Protein AF-A0A920MKS9-F1 (afdb_monomer)

Sequence (96 aa):
MGPEPKRIFHGRGQLFPEYSHVCMDWYPPVVFVSAYDPIENRVEVLSWLRGVDKLSQIKTVMLQKRYERNSAAEILYGEARRELLWKRMGLNSRSF

Solvent-accessible surface area (backbone atoms only — not comparable to full-atom values): 5848 Å² total; per-residue (Å²): 133,77,85,74,72,43,78,78,44,64,18,77,74,60,86,45,66,94,43,35,49,34,36,31,34,40,47,91,44,32,38,42,34,41,23,59,48,88,74,90,59,60,65,56,56,53,50,50,53,59,68,71,38,83,79,67,56,71,56,24,34,33,38,33,47,64,65,44,85,92,53,71,71,43,76,79,40,71,69,86,56,68,71,63,49,47,80,73,64,72,63,73,93,73,79,134

Secondary structure (DSSP, 8-state):
-PPPPEEEEEGGGSSSGGGTTEEEEEETTEEEEEESS--S-HHHHHHHHHHH-TT----EEEEEESSSTTPPPEEEES---HHHHHHHH-------

Mean predicted aligned error: 6.77 Å

Structure (mmCIF, N/CA/C/O backbone):
data_AF-A0A920MKS9-F1
#
_entry.id   AF-A0A920MKS9-F1
#
loop_
_atom_site.group_PDB
_atom_site.id
_atom_site.type_symbol
_atom_site.label_atom_id
_atom_site.label_alt_id
_atom_site.label_comp_id
_atom_site.label_asym_id
_atom_site.label_entity_id
_atom_site.label_seq_id
_atom_site.pdbx_PDB_ins_code
_atom_site.Cartn_x
_atom_site.Cartn_y
_atom_site.Cartn_z
_atom_site.occupancy
_atom_site.B_iso_or_equiv
_atom_site.auth_seq_id
_atom_site.auth_comp_id
_atom_site.auth_asym_id
_atom_site.auth_atom_id
_atom_site.pdbx_PDB_model_num
ATOM 1 N N . MET A 1 1 ? 11.395 -2.362 20.850 1.00 45.19 1 MET A N 1
ATOM 2 C CA . MET A 1 1 ? 11.318 -2.907 19.479 1.00 45.19 1 MET A CA 1
ATOM 3 C C . MET A 1 1 ? 9.860 -2.855 19.056 1.00 45.19 1 MET A C 1
ATOM 5 O O . MET A 1 1 ? 9.021 -3.332 19.807 1.00 45.19 1 MET A O 1
ATOM 9 N N . GLY A 1 2 ? 9.536 -2.138 17.977 1.00 55.69 2 GLY A N 1
ATOM 10 C CA . GLY A 1 2 ? 8.175 -2.154 17.426 1.00 55.69 2 GLY A CA 1
ATOM 11 C C . GLY A 1 2 ? 7.906 -3.483 16.712 1.00 55.69 2 GLY A C 1
ATOM 12 O O . GLY A 1 2 ? 8.857 -4.226 16.487 1.00 55.69 2 GLY A O 1
ATOM 13 N N . PRO A 1 3 ? 6.649 -3.805 16.368 1.00 60.50 3 PRO A N 1
ATOM 14 C CA . PRO A 1 3 ? 6.365 -4.997 15.580 1.00 60.50 3 PRO A CA 1
ATOM 15 C C . PRO A 1 3 ? 7.084 -4.908 14.230 1.00 60.50 3 PRO A C 1
ATOM 17 O O . PRO A 1 3 ? 7.006 -3.876 13.556 1.00 60.50 3 PRO A O 1
ATOM 20 N N . GLU A 1 4 ? 7.778 -5.982 13.862 1.00 72.06 4 GLU A N 1
ATOM 21 C CA . GLU A 1 4 ? 8.359 -6.140 12.532 1.00 72.06 4 GLU A CA 1
ATOM 22 C C . GLU A 1 4 ? 7.248 -6.097 11.468 1.00 72.06 4 GLU A C 1
ATOM 24 O O . GLU A 1 4 ? 6.127 -6.558 11.728 1.00 72.06 4 GLU A O 1
ATOM 29 N N . PRO A 1 5 ? 7.520 -5.552 10.270 1.00 82.38 5 PRO A N 1
ATOM 30 C CA . PRO A 1 5 ? 6.581 -5.632 9.163 1.00 82.38 5 PRO A CA 1
ATOM 31 C C . PRO A 1 5 ? 6.137 -7.055 8.890 1.00 82.38 5 PRO A C 1
ATOM 33 O O . PRO A 1 5 ? 6.954 -7.972 8.808 1.00 82.38 5 PRO A O 1
ATOM 36 N N . LYS A 1 6 ? 4.845 -7.215 8.607 1.00 91.00 6 LYS A N 1
ATOM 37 C CA . LYS A 1 6 ? 4.329 -8.453 8.033 1.00 91.00 6 LYS A CA 1
ATOM 38 C C . LYS A 1 6 ? 4.010 -8.245 6.563 1.00 91.00 6 LYS A C 1
ATOM 40 O O . LYS A 1 6 ? 3.127 -7.458 6.236 1.00 91.00 6 LYS A O 1
ATOM 45 N N . ARG A 1 7 ? 4.651 -9.003 5.674 1.00 92.31 7 ARG A N 1
ATOM 46 C CA . ARG A 1 7 ? 4.234 -9.052 4.270 1.00 92.31 7 ARG A CA 1
ATOM 47 C C . ARG A 1 7 ? 2.853 -9.694 4.161 1.00 92.31 7 ARG A C 1
ATOM 49 O O . ARG A 1 7 ? 2.674 -10.833 4.585 1.00 92.31 7 ARG A O 1
ATOM 56 N N . ILE A 1 8 ? 1.891 -8.958 3.609 1.00 92.44 8 ILE A N 1
ATOM 57 C CA . ILE A 1 8 ? 0.505 -9.419 3.420 1.00 92.44 8 ILE A CA 1
ATOM 58 C C . ILE A 1 8 ? 0.178 -9.707 1.953 1.00 92.44 8 ILE A C 1
ATOM 60 O O . ILE A 1 8 ? -0.771 -10.434 1.679 1.00 92.44 8 ILE A O 1
ATOM 64 N N . PHE A 1 9 ? 0.975 -9.183 1.017 1.00 92.25 9 PHE A N 1
ATOM 65 C CA . PHE A 1 9 ? 0.848 -9.470 -0.408 1.00 92.25 9 PHE A CA 1
ATOM 66 C C . PHE A 1 9 ? 2.218 -9.470 -1.092 1.00 92.25 9 PHE A C 1
ATOM 68 O O . PHE A 1 9 ? 3.062 -8.610 -0.818 1.00 92.25 9 PHE A O 1
ATOM 75 N N . HIS A 1 10 ? 2.428 -10.429 -1.995 1.00 90.69 10 HIS A N 1
ATOM 76 C CA . HIS A 1 10 ? 3.640 -10.555 -2.798 1.00 90.69 10 HIS A CA 1
ATOM 77 C C . HIS A 1 10 ? 3.271 -10.919 -4.243 1.00 90.69 10 HIS A C 1
ATOM 79 O O . HIS A 1 10 ? 3.010 -12.083 -4.544 1.00 90.69 10 HIS A O 1
ATOM 85 N N . GLY A 1 11 ? 3.270 -9.934 -5.143 1.00 85.94 11 GLY A N 1
ATOM 86 C CA . GLY A 1 11 ? 2.767 -10.088 -6.511 1.00 85.94 11 GLY A CA 1
ATOM 87 C C . GLY A 1 11 ? 3.492 -11.135 -7.363 1.00 85.94 11 GLY A C 1
ATOM 88 O O . GLY A 1 11 ? 2.885 -11.763 -8.227 1.00 85.94 11 GLY A O 1
ATOM 89 N N . ARG A 1 12 ? 4.777 -11.401 -7.103 1.00 79.12 12 ARG A N 1
ATOM 90 C CA . ARG A 1 12 ? 5.601 -12.311 -7.927 1.00 79.12 12 ARG A CA 1
ATOM 91 C C . ARG A 1 12 ? 5.174 -13.789 -7.899 1.00 79.12 12 ARG A C 1
ATOM 93 O O . ARG A 1 12 ? 5.761 -14.590 -8.616 1.00 79.12 12 ARG A O 1
ATOM 100 N N . GLY A 1 13 ? 4.157 -14.152 -7.116 1.00 74.69 13 GLY A N 1
ATOM 101 C CA . GLY A 1 13 ? 3.589 -15.505 -7.066 1.00 74.69 13 GLY A CA 1
ATOM 102 C C . GLY A 1 13 ? 2.652 -15.877 -8.225 1.00 74.69 13 GLY A C 1
ATOM 103 O O . GLY A 1 13 ? 2.059 -16.946 -8.171 1.00 74.69 13 GLY A O 1
ATOM 104 N N . GLN A 1 14 ? 2.484 -15.013 -9.236 1.00 61.78 14 GLN A N 1
ATOM 105 C CA . GLN A 1 14 ? 1.663 -15.224 -10.448 1.00 61.78 14 GLN A CA 1
ATOM 106 C C . GLN A 1 14 ? 0.150 -15.445 -10.244 1.00 61.78 14 GLN A C 1
ATOM 108 O O . GLN A 1 14 ? -0.566 -15.622 -11.223 1.00 61.78 14 GLN A O 1
ATOM 113 N N . LEU A 1 15 ? -0.368 -15.382 -9.012 1.00 74.31 15 LEU A N 1
ATOM 114 C CA . LEU A 1 15 ? -1.811 -15.507 -8.753 1.00 74.31 15 LEU A CA 1
ATOM 115 C C . LEU A 1 15 ? -2.619 -14.310 -9.289 1.00 74.31 15 LEU A C 1
ATOM 117 O O . LEU A 1 15 ? -3.780 -14.467 -9.645 1.00 74.31 15 LEU A O 1
ATOM 121 N N . PHE A 1 16 ? -1.983 -13.139 -9.359 1.00 80.06 16 PHE A N 1
ATOM 122 C CA . PHE A 1 16 ? -2.545 -11.897 -9.895 1.00 80.06 16 PHE A CA 1
ATOM 123 C C . PHE A 1 16 ? -1.512 -11.265 -10.838 1.00 80.06 16 PHE A C 1
ATOM 125 O O . PHE A 1 16 ? -0.684 -10.462 -10.387 1.00 80.06 16 PHE A O 1
ATOM 132 N N . PRO A 1 17 ? -1.449 -11.702 -12.111 1.00 82.00 17 PRO A N 1
ATOM 133 C CA . PRO A 1 17 ? -0.430 -11.259 -13.064 1.00 82.00 17 PRO A CA 1
ATOM 134 C C . PRO A 1 17 ? -0.335 -9.733 -13.199 1.00 82.00 17 PRO A C 1
ATOM 136 O O . PRO A 1 17 ? 0.770 -9.181 -13.207 1.00 82.00 17 PRO A O 1
ATOM 139 N N . GLU A 1 18 ? -1.480 -9.054 -13.206 1.00 85.94 18 GLU A N 1
ATOM 140 C CA . GLU A 1 18 ? -1.627 -7.599 -13.272 1.00 85.94 18 GLU A CA 1
ATOM 141 C C . GLU A 1 18 ? -1.023 -6.869 -12.061 1.00 85.94 18 GLU A C 1
ATOM 143 O O . GLU A 1 18 ? -0.628 -5.713 -12.172 1.00 85.94 18 GLU A O 1
ATOM 148 N N . TYR A 1 19 ? -0.846 -7.557 -10.928 1.00 87.31 19 TYR A N 1
ATOM 149 C CA . TYR A 1 19 ? -0.239 -7.013 -9.707 1.00 87.31 19 TYR A CA 1
ATOM 150 C C . TYR A 1 19 ? 1.119 -7.635 -9.372 1.00 87.31 19 TYR A C 1
ATOM 152 O O . TYR A 1 19 ? 1.627 -7.475 -8.259 1.00 87.31 19 TYR A O 1
ATOM 160 N N . SER A 1 20 ? 1.755 -8.312 -10.331 1.00 91.38 20 SER A N 1
ATOM 161 C CA . SER A 1 20 ? 3.051 -8.975 -10.134 1.00 91.38 20 SER A CA 1
ATOM 162 C C . SER A 1 20 ? 4.187 -8.035 -9.699 1.00 91.38 20 SER A C 1
ATOM 164 O O . SER A 1 20 ? 5.122 -8.451 -9.006 1.00 91.38 20 SER A O 1
ATOM 166 N N . HIS A 1 21 ? 4.060 -6.752 -10.035 1.00 92.12 21 HIS A N 1
ATOM 167 C CA . HIS A 1 21 ? 4.976 -5.666 -9.697 1.00 92.12 21 HIS A CA 1
ATOM 168 C C . HIS A 1 21 ? 4.689 -5.009 -8.332 1.00 92.12 21 HIS A C 1
ATOM 170 O O . HIS A 1 21 ? 5.335 -4.017 -7.989 1.00 92.12 21 HIS A O 1
ATOM 176 N N . VAL A 1 22 ? 3.745 -5.530 -7.537 1.00 93.50 22 VAL A N 1
ATOM 177 C CA . VAL A 1 22 ? 3.332 -4.945 -6.252 1.00 93.50 22 VAL A CA 1
ATOM 178 C C . VAL A 1 22 ? 3.683 -5.854 -5.070 1.00 93.50 22 VAL A C 1
ATOM 180 O O . VAL A 1 22 ? 3.413 -7.054 -5.062 1.00 93.50 22 VAL A O 1
ATOM 183 N N . CYS A 1 23 ? 4.239 -5.259 -4.016 1.00 94.19 23 CYS A N 1
ATOM 184 C CA . CYS A 1 23 ? 4.344 -5.856 -2.684 1.00 94.19 23 CYS A CA 1
ATOM 185 C C . CYS A 1 23 ? 3.561 -5.001 -1.685 1.00 94.19 23 CYS A C 1
ATOM 187 O O . CYS A 1 23 ? 3.564 -3.775 -1.797 1.00 94.19 23 CYS A O 1
ATOM 189 N N . MET A 1 24 ? 2.933 -5.626 -0.686 1.00 94.06 24 MET A N 1
ATOM 190 C CA . MET A 1 24 ? 2.274 -4.899 0.403 1.00 94.06 24 MET A CA 1
ATOM 191 C C . MET A 1 24 ? 2.736 -5.422 1.758 1.00 94.06 24 MET A C 1
ATOM 193 O O . MET A 1 24 ? 2.656 -6.621 2.043 1.00 94.06 24 MET A O 1
ATOM 197 N N . ASP A 1 25 ? 3.190 -4.500 2.598 1.00 92.94 25 ASP A N 1
ATOM 198 C CA . ASP A 1 25 ? 3.712 -4.771 3.930 1.00 92.94 25 ASP A CA 1
ATOM 199 C C . ASP A 1 25 ? 2.844 -4.057 4.980 1.00 92.94 25 ASP A C 1
ATOM 201 O O . ASP A 1 25 ? 2.509 -2.877 4.857 1.00 92.94 25 ASP A O 1
ATOM 205 N N . TRP A 1 26 ? 2.441 -4.793 6.013 1.00 92.31 26 TRP A N 1
ATOM 206 C CA . TRP A 1 26 ? 1.606 -4.317 7.107 1.00 92.31 26 TRP A CA 1
ATOM 207 C C . TRP A 1 26 ? 2.457 -3.854 8.287 1.00 92.31 26 TRP A C 1
ATOM 209 O O . TRP A 1 26 ? 3.178 -4.64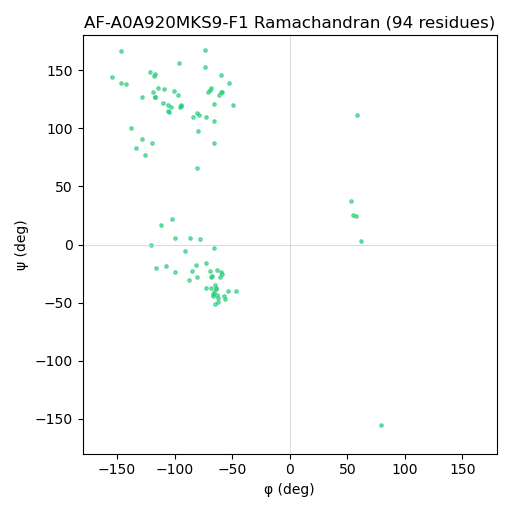3 8.900 1.00 92.31 26 TRP A O 1
ATOM 219 N N . TYR A 1 27 ? 2.303 -2.577 8.629 1.00 88.62 27 TYR A N 1
ATOM 220 C CA . TYR A 1 27 ? 2.921 -1.893 9.760 1.00 88.62 27 TYR A CA 1
ATOM 221 C C . TYR A 1 27 ? 1.831 -1.227 10.617 1.00 88.62 27 TYR A C 1
ATOM 223 O O . TYR A 1 27 ? 1.655 -0.007 10.535 1.00 88.62 27 TYR A O 1
ATOM 231 N N . PRO A 1 28 ? 1.086 -1.974 11.453 1.00 88.44 28 PRO A N 1
ATOM 232 C CA . PRO A 1 28 ? -0.157 -1.498 12.061 1.00 88.44 28 PRO A CA 1
ATOM 233 C C . PRO A 1 28 ? -0.025 -0.111 12.708 1.00 88.44 28 PRO A C 1
ATOM 235 O O . PRO A 1 28 ? 0.797 0.034 13.620 1.00 88.44 28 PRO A O 1
ATOM 238 N N . PRO A 1 29 ? -0.783 0.918 12.277 1.00 91.00 29 PRO A N 1
ATOM 239 C CA . PRO A 1 29 ? -2.005 0.839 11.466 1.00 91.00 29 PRO A CA 1
ATOM 240 C C . PRO A 1 29 ? -1.845 1.178 9.960 1.00 91.00 29 PRO A C 1
ATOM 242 O O . PRO A 1 29 ? -2.814 1.575 9.312 1.00 91.00 29 PRO A O 1
ATOM 245 N N . VAL A 1 30 ? -0.638 1.086 9.399 1.0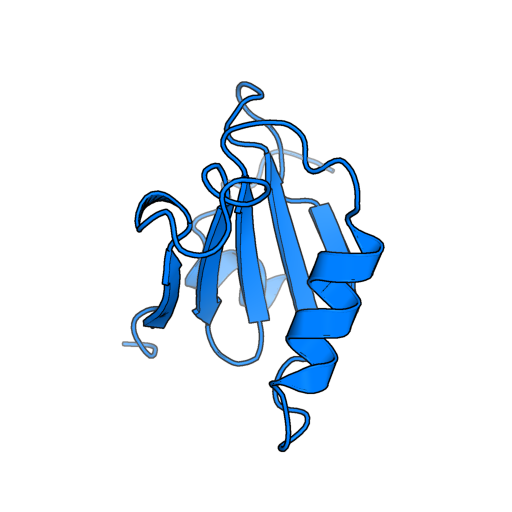0 91.19 30 VAL A N 1
ATOM 246 C CA . VAL A 1 30 ? -0.295 1.523 8.033 1.00 91.19 30 VAL A CA 1
ATOM 247 C C . VAL A 1 30 ? -0.032 0.327 7.118 1.00 91.19 30 VAL A C 1
ATOM 249 O O . VAL A 1 30 ? 0.732 -0.565 7.481 1.00 91.19 30 VAL A O 1
ATOM 252 N N . VAL A 1 31 ? -0.601 0.328 5.910 1.00 93.50 31 VAL A N 1
ATOM 253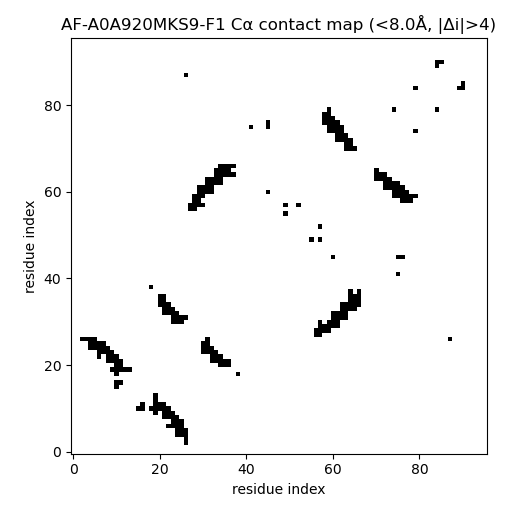 C CA . VAL A 1 31 ? -0.157 -0.551 4.814 1.00 93.50 31 VAL A CA 1
ATOM 254 C C . VAL A 1 31 ? 0.783 0.221 3.900 1.00 93.50 31 VAL A C 1
ATOM 256 O O . VAL A 1 31 ? 0.448 1.309 3.429 1.00 93.50 31 VAL A O 1
ATOM 259 N N . PHE A 1 32 ? 1.945 -0.362 3.630 1.00 92.75 32 PHE A N 1
ATOM 260 C CA . PHE A 1 32 ? 2.921 0.173 2.696 1.00 92.75 32 PHE A CA 1
ATOM 261 C C . PHE A 1 32 ? 2.907 -0.642 1.405 1.00 92.75 32 PHE A C 1
ATOM 263 O O . PHE A 1 32 ? 3.245 -1.825 1.401 1.00 92.75 32 PHE A O 1
ATOM 270 N N . VAL A 1 33 ? 2.513 -0.004 0.309 1.00 94.31 33 VAL A N 1
ATOM 271 C CA . VAL A 1 33 ? 2.495 -0.573 -1.036 1.00 94.31 33 VAL A CA 1
ATOM 272 C C . VAL A 1 33 ? 3.803 -0.193 -1.721 1.00 94.31 33 VAL A C 1
ATOM 274 O O . VAL A 1 33 ? 4.099 0.984 -1.893 1.00 94.31 33 VAL A O 1
ATOM 277 N N . SER A 1 34 ? 4.610 -1.174 -2.108 1.00 93.75 34 SER A N 1
ATOM 278 C CA . SER A 1 34 ? 5.795 -0.963 -2.946 1.00 93.75 34 SER A CA 1
ATOM 279 C C . SER A 1 34 ? 5.480 -1.398 -4.368 1.00 93.75 34 SER A C 1
ATOM 281 O O . SER A 1 34 ? 5.204 -2.575 -4.591 1.00 93.75 34 SER A O 1
ATOM 283 N N . ALA A 1 35 ? 5.541 -0.464 -5.315 1.00 95.06 35 ALA A N 1
ATOM 284 C CA . ALA A 1 35 ? 5.284 -0.726 -6.726 1.00 95.06 35 ALA A CA 1
ATOM 285 C C . ALA A 1 35 ? 6.577 -0.617 -7.537 1.00 95.06 35 ALA A C 1
ATOM 287 O O . ALA A 1 35 ? 7.244 0.420 -7.514 1.00 95.06 35 ALA A O 1
ATOM 288 N N . TYR A 1 36 ? 6.935 -1.694 -8.228 1.00 94.25 36 TYR A N 1
ATOM 289 C CA . TYR A 1 36 ? 8.120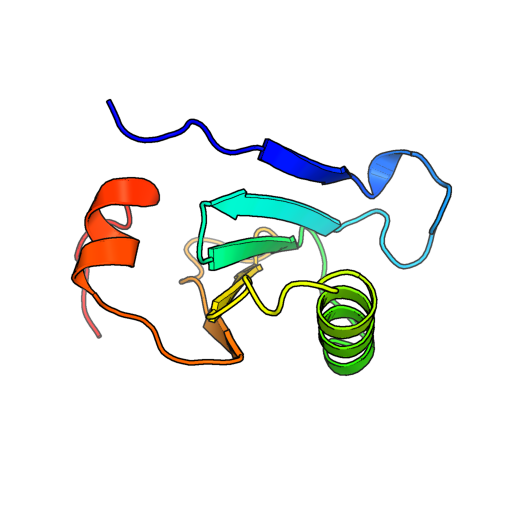 -1.789 -9.084 1.00 94.25 36 TYR A CA 1
ATOM 290 C C . TYR A 1 36 ? 7.850 -1.407 -10.539 1.00 94.25 36 TYR A C 1
ATOM 292 O O . TYR A 1 36 ? 8.811 -1.285 -11.281 1.00 94.25 36 TYR A O 1
ATOM 300 N N . ASP A 1 37 ? 6.583 -1.154 -10.872 1.00 94.50 37 ASP A N 1
ATOM 301 C CA . ASP A 1 37 ? 6.071 -0.561 -12.109 1.00 94.50 37 ASP A CA 1
ATOM 302 C C . ASP A 1 37 ? 4.824 0.283 -11.767 1.00 94.50 37 ASP A C 1
ATOM 304 O O . ASP A 1 37 ? 4.321 0.188 -10.637 1.00 94.50 37 ASP A O 1
ATOM 308 N N . PRO A 1 38 ? 4.329 1.146 -12.673 1.00 94.25 38 PRO A N 1
ATOM 309 C CA . PRO A 1 38 ? 3.107 1.911 -12.440 1.00 94.25 38 PRO A CA 1
ATOM 310 C C . PRO A 1 38 ? 1.888 1.016 -12.177 1.00 94.25 38 PRO A C 1
ATOM 312 O O . PRO A 1 38 ? 1.584 0.118 -12.954 1.00 94.25 38 PRO A O 1
ATOM 315 N N . ILE A 1 39 ? 1.140 1.318 -11.111 1.00 92.19 39 ILE A N 1
ATOM 316 C CA . ILE A 1 39 ? -0.159 0.687 -10.845 1.00 92.19 39 ILE A CA 1
ATOM 317 C C . ILE A 1 39 ? -1.214 1.382 -11.709 1.00 92.19 39 ILE A C 1
ATOM 319 O O . ILE A 1 39 ? -1.530 2.550 -11.460 1.00 92.19 39 ILE A O 1
ATOM 323 N N . GLU A 1 40 ? -1.778 0.660 -12.676 1.00 89.56 40 GLU A N 1
ATOM 324 C CA . GLU A 1 40 ? -2.819 1.173 -13.579 1.00 89.56 40 GLU A CA 1
ATOM 325 C C . GLU A 1 40 ? -4.094 1.564 -12.820 1.00 89.56 40 GLU A C 1
ATOM 327 O O . GLU A 1 40 ? -4.621 2.662 -12.998 1.00 89.56 40 GLU A O 1
ATOM 332 N N . ASN A 1 41 ? -4.552 0.701 -11.905 1.00 90.25 41 ASN A N 1
ATOM 333 C CA . ASN A 1 41 ? -5.779 0.911 -11.141 1.00 90.25 41 ASN A CA 1
ATOM 334 C C . ASN A 1 41 ? -5.525 0.968 -9.626 1.00 90.25 41 ASN A C 1
ATOM 336 O O . ASN A 1 41 ? -5.626 -0.023 -8.901 1.00 90.25 41 ASN A O 1
ATOM 340 N N . ARG A 1 42 ? -5.214 2.167 -9.119 1.00 91.00 42 ARG A N 1
ATOM 341 C CA . ARG A 1 42 ? -4.994 2.396 -7.676 1.00 91.00 42 ARG A CA 1
ATOM 342 C C . ARG A 1 42 ? -6.276 2.242 -6.844 1.00 91.00 42 ARG A C 1
ATOM 344 O O . ARG A 1 42 ? -6.201 1.910 -5.661 1.00 91.00 42 ARG A O 1
ATOM 351 N N . VAL A 1 43 ? -7.447 2.474 -7.443 1.00 92.00 43 VAL A N 1
ATOM 352 C CA . VAL A 1 43 ? -8.753 2.358 -6.766 1.00 92.00 43 VAL A CA 1
ATOM 353 C C . VAL A 1 43 ? -9.061 0.904 -6.422 1.00 92.00 43 VAL A C 1
ATOM 355 O O . VAL A 1 43 ? -9.597 0.624 -5.349 1.00 92.00 43 VAL A O 1
ATOM 358 N N . GLU A 1 44 ? -8.686 -0.024 -7.294 1.00 90.75 44 GLU A N 1
ATOM 359 C CA . GLU A 1 44 ? -8.855 -1.458 -7.067 1.00 90.75 44 GLU A CA 1
ATOM 360 C C . GLU A 1 44 ? -7.976 -1.964 -5.922 1.00 90.75 44 GLU A C 1
ATOM 362 O O . GLU A 1 44 ? -8.475 -2.643 -5.027 1.00 90.75 44 GLU A O 1
ATOM 367 N N . VAL A 1 45 ? -6.718 -1.514 -5.851 1.00 91.12 45 VAL A N 1
ATOM 368 C CA . VAL A 1 45 ? -5.831 -1.799 -4.709 1.00 91.12 45 VAL A CA 1
ATOM 369 C C . VAL A 1 45 ? -6.457 -1.333 -3.390 1.00 91.12 45 VAL A C 1
ATOM 371 O O . VAL A 1 45 ? -6.488 -2.081 -2.410 1.00 91.12 45 VAL A O 1
ATOM 374 N N . LEU A 1 46 ? -6.996 -0.110 -3.353 1.00 94.12 46 LEU A N 1
ATOM 375 C CA . LEU A 1 46 ? -7.663 0.422 -2.161 1.00 94.12 46 LEU A CA 1
ATOM 376 C C . LEU A 1 46 ? -8.949 -0.341 -1.819 1.00 94.12 46 LEU A C 1
ATOM 378 O O . LEU A 1 46 ? -9.212 -0.605 -0.644 1.00 94.12 46 LEU A O 1
ATOM 382 N N . SER A 1 47 ? -9.739 -0.703 -2.828 1.00 93.25 47 SER A N 1
ATOM 383 C CA . SER A 1 47 ? -10.967 -1.487 -2.661 1.00 93.25 47 SER A CA 1
ATOM 384 C C . SER A 1 47 ? -10.668 -2.872 -2.097 1.00 93.25 47 SER A C 1
ATOM 386 O O . SER A 1 47 ? -11.326 -3.298 -1.147 1.00 93.25 47 SER A O 1
ATOM 388 N N . TRP A 1 48 ? -9.629 -3.538 -2.603 1.00 91.88 48 TRP A N 1
ATOM 389 C CA . TRP A 1 48 ? -9.174 -4.825 -2.093 1.00 91.88 48 TRP A CA 1
ATOM 390 C C . TRP A 1 48 ? -8.713 -4.722 -0.638 1.00 91.88 48 TRP A C 1
ATOM 392 O O . TRP A 1 48 ? -9.198 -5.474 0.207 1.00 91.88 48 TRP A O 1
ATOM 402 N N . LEU A 1 49 ? -7.859 -3.740 -0.314 1.00 94.12 49 LEU A N 1
ATOM 403 C CA . LEU A 1 49 ? -7.376 -3.516 1.054 1.00 94.12 49 LEU A CA 1
ATOM 404 C C . LEU A 1 49 ? -8.525 -3.283 2.045 1.00 94.12 49 LEU A C 1
ATOM 406 O O . LEU A 1 49 ? -8.544 -3.881 3.119 1.00 94.12 49 LEU A O 1
ATOM 410 N N . ARG A 1 50 ? -9.518 -2.468 1.672 1.00 91.94 50 ARG A N 1
ATOM 411 C CA . ARG A 1 50 ? -10.736 -2.272 2.477 1.00 91.94 50 ARG A CA 1
ATOM 412 C C . ARG A 1 50 ? -11.562 -3.552 2.595 1.00 91.94 50 ARG A C 1
ATOM 414 O O . ARG A 1 50 ? -12.117 -3.828 3.653 1.00 91.94 50 ARG A O 1
ATOM 421 N N . GLY A 1 51 ? -11.639 -4.335 1.522 1.00 93.44 51 GLY A N 1
ATOM 422 C CA . GLY A 1 51 ? -12.364 -5.600 1.487 1.00 93.44 51 GLY A CA 1
ATOM 423 C C . GLY A 1 51 ? -11.777 -6.655 2.424 1.00 93.44 51 GLY A C 1
ATOM 424 O O . GLY A 1 51 ? -12.543 -7.391 3.054 1.00 93.44 51 GLY A O 1
ATOM 425 N N . VAL A 1 52 ? -10.448 -6.722 2.550 1.00 90.94 52 VAL A N 1
ATOM 426 C CA . VAL A 1 52 ? -9.758 -7.682 3.433 1.00 90.94 52 VAL A CA 1
ATOM 427 C C . VAL A 1 52 ? -9.641 -7.198 4.882 1.00 90.94 52 VAL A C 1
ATOM 429 O O . VAL A 1 52 ? -9.550 -8.020 5.793 1.00 90.94 52 VAL A O 1
ATOM 432 N N . ASP A 1 53 ? -9.701 -5.888 5.129 1.00 94.50 53 ASP A N 1
ATOM 433 C CA . ASP A 1 53 ? -9.599 -5.295 6.467 1.00 94.50 53 ASP A CA 1
ATOM 434 C C . ASP A 1 53 ? -10.914 -5.352 7.262 1.00 94.50 53 ASP A C 1
ATOM 436 O O . ASP A 1 53 ? -11.531 -4.342 7.603 1.00 94.50 53 ASP A O 1
ATOM 440 N N . LYS A 1 54 ? -11.348 -6.569 7.603 1.00 93.12 54 LYS A N 1
ATOM 441 C CA . LYS A 1 54 ? -12.616 -6.813 8.318 1.00 93.12 54 LYS A CA 1
ATOM 442 C C . LYS A 1 54 ? -12.710 -6.128 9.683 1.00 93.12 54 LYS A C 1
ATOM 444 O O . LYS A 1 54 ? -13.809 -5.886 10.167 1.00 93.12 54 LYS A O 1
ATOM 449 N N . LEU A 1 55 ? -11.569 -5.821 10.296 1.00 93.94 55 LEU A N 1
ATOM 450 C CA . LEU A 1 55 ? -11.479 -5.190 11.613 1.00 93.94 55 LEU A CA 1
ATOM 451 C C . LEU A 1 55 ? -11.221 -3.675 11.534 1.00 93.94 55 LEU A C 1
ATOM 453 O O . LEU A 1 55 ? -11.028 -3.038 12.568 1.00 93.94 55 LEU A O 1
ATOM 457 N N . SER A 1 56 ? -11.220 -3.085 10.331 1.00 93.56 56 SER A N 1
ATOM 458 C CA . SER A 1 56 ? -10.969 -1.650 10.120 1.00 93.56 56 SER A CA 1
ATOM 459 C C . SER A 1 56 ? -9.659 -1.159 10.761 1.00 93.56 56 SER A C 1
ATOM 461 O O . SER A 1 56 ? -9.599 -0.062 11.332 1.00 93.56 56 SER A O 1
ATOM 463 N N . GLN A 1 57 ? -8.611 -1.982 10.723 1.00 93.69 57 GLN A N 1
ATOM 464 C CA . GLN A 1 57 ? -7.309 -1.695 11.325 1.00 93.69 57 GLN A CA 1
ATOM 465 C C . GLN A 1 57 ? -6.454 -0.777 10.451 1.00 93.69 57 GLN A C 1
ATOM 467 O O . GLN A 1 57 ? -5.622 -0.040 10.984 1.00 93.69 57 GLN A O 1
ATOM 472 N N . ILE A 1 58 ? -6.639 -0.804 9.130 1.00 94.25 58 ILE A N 1
ATOM 473 C CA . ILE A 1 58 ? -5.893 0.017 8.180 1.00 94.25 58 ILE A CA 1
ATOM 474 C C . ILE A 1 58 ? -6.386 1.459 8.301 1.00 94.25 58 ILE A C 1
ATOM 476 O O . ILE A 1 58 ? -7.501 1.802 7.905 1.00 94.25 58 ILE A O 1
ATOM 480 N N . LYS A 1 59 ? -5.538 2.331 8.852 1.00 93.44 59 LYS A N 1
ATOM 481 C CA . LYS A 1 59 ? -5.818 3.772 8.969 1.00 93.44 59 LYS A CA 1
ATOM 482 C C . LYS A 1 59 ? -5.140 4.598 7.884 1.00 93.44 59 LYS A C 1
ATOM 484 O O . LYS A 1 59 ? -5.639 5.668 7.555 1.00 93.44 59 LYS A O 1
ATOM 489 N N . THR A 1 60 ? -4.055 4.084 7.308 1.00 93.56 60 THR A N 1
ATOM 490 C CA . THR A 1 60 ? -3.310 4.762 6.244 1.00 93.56 60 THR A CA 1
ATOM 491 C C . THR A 1 60 ? -2.824 3.741 5.220 1.00 93.56 60 THR A C 1
ATOM 493 O O . THR A 1 60 ? -2.326 2.677 5.595 1.00 93.56 60 THR A O 1
ATOM 496 N N . VAL A 1 61 ? -2.932 4.076 3.934 1.00 94.44 61 VAL A N 1
ATOM 497 C CA . VAL A 1 61 ? -2.275 3.344 2.842 1.00 94.44 61 VAL A CA 1
ATOM 498 C C . VAL A 1 61 ? -1.297 4.281 2.159 1.00 94.44 61 VAL A C 1
ATOM 500 O O . VAL A 1 61 ? -1.673 5.375 1.734 1.00 94.44 61 VAL A O 1
ATOM 503 N N . MET A 1 62 ? -0.050 3.843 2.050 1.00 93.94 62 MET A N 1
ATOM 504 C CA . MET A 1 62 ? 1.010 4.591 1.387 1.00 93.94 62 MET A CA 1
ATOM 505 C C . MET A 1 62 ? 1.527 3.836 0.178 1.00 93.94 62 MET A C 1
ATOM 507 O O . MET A 1 62 ? 1.596 2.611 0.212 1.00 93.94 62 MET A O 1
ATOM 511 N N . LEU A 1 63 ? 1.933 4.565 -0.856 1.00 93.44 63 LEU A N 1
ATOM 512 C CA . LEU A 1 63 ? 2.563 4.011 -2.045 1.00 93.44 63 LEU A CA 1
ATOM 513 C C . LEU A 1 63 ? 3.989 4.531 -2.186 1.00 93.44 63 LEU A C 1
ATOM 515 O O . LEU A 1 63 ? 4.237 5.730 -2.231 1.00 93.44 63 LEU A O 1
ATOM 519 N N . GLN A 1 64 ? 4.925 3.605 -2.328 1.00 93.38 64 GLN A N 1
ATOM 520 C CA . GLN A 1 64 ? 6.289 3.866 -2.741 1.00 93.38 64 GLN A CA 1
ATOM 521 C C . GLN A 1 64 ? 6.478 3.421 -4.184 1.00 93.38 64 GLN A C 1
ATOM 523 O O . GLN A 1 64 ? 6.471 2.225 -4.490 1.00 93.38 64 GLN A O 1
ATOM 528 N N . LYS A 1 65 ? 6.726 4.394 -5.059 1.00 94.25 65 LYS A N 1
ATOM 529 C CA . LYS A 1 65 ? 7.072 4.166 -6.463 1.00 94.25 65 LYS A CA 1
ATOM 530 C C . LYS A 1 65 ? 8.551 3.791 -6.545 1.00 94.25 65 LYS A C 1
ATOM 532 O O . LYS A 1 65 ? 9.420 4.651 -6.450 1.00 94.25 65 LYS A O 1
ATOM 537 N N . ARG A 1 66 ? 8.855 2.493 -6.620 1.00 93.31 66 ARG A N 1
ATOM 538 C CA . ARG A 1 66 ? 10.230 1.957 -6.692 1.00 93.31 66 ARG A CA 1
ATOM 539 C C . ARG A 1 66 ? 10.809 2.004 -8.108 1.00 93.31 66 ARG A C 1
ATOM 541 O O . ARG A 1 66 ? 12.026 1.942 -8.243 1.00 93.31 66 ARG A O 1
ATOM 548 N N . TYR A 1 67 ? 9.960 2.146 -9.125 1.00 93.81 67 TYR A N 1
ATOM 549 C CA . TYR A 1 67 ? 10.375 2.390 -10.512 1.00 93.81 67 TYR A CA 1
ATOM 550 C C . TYR A 1 67 ? 10.907 3.815 -10.744 1.00 93.81 67 TYR A C 1
ATOM 552 O O . TYR A 1 67 ? 11.589 4.072 -11.732 1.00 93.81 67 TYR A O 1
ATOM 560 N N . GLU A 1 68 ? 10.643 4.746 -9.825 1.00 93.50 68 GLU A N 1
ATOM 561 C CA . GLU A 1 68 ? 11.173 6.108 -9.854 1.00 93.50 68 GLU A CA 1
ATOM 562 C C . GLU A 1 68 ? 12.365 6.246 -8.895 1.00 93.50 68 GLU A C 1
ATOM 564 O O . GLU A 1 68 ? 12.302 5.868 -7.721 1.00 93.50 68 GLU A O 1
ATOM 569 N N . ARG A 1 69 ? 13.463 6.847 -9.366 1.00 88.12 69 ARG A N 1
ATOM 570 C CA . ARG A 1 69 ? 14.606 7.160 -8.496 1.00 88.12 69 ARG A CA 1
ATOM 571 C C . ARG A 1 69 ? 14.230 8.253 -7.497 1.00 88.12 69 ARG A C 1
ATOM 573 O O . ARG A 1 69 ? 13.689 9.281 -7.885 1.00 88.12 69 ARG A O 1
ATOM 580 N N . ASN A 1 70 ? 14.594 8.052 -6.228 1.00 82.38 70 ASN A N 1
ATOM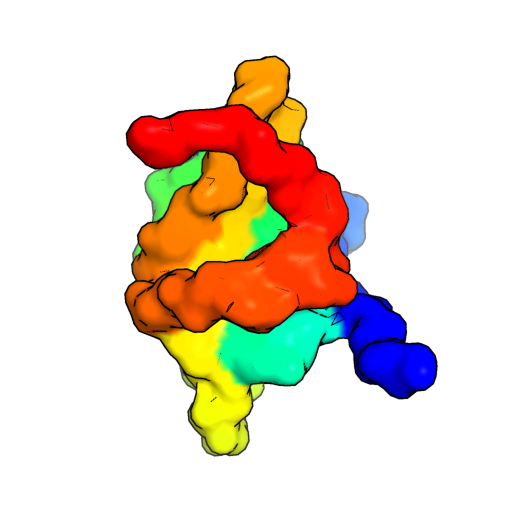 581 C CA . ASN A 1 70 ? 14.399 9.013 -5.132 1.00 82.38 70 ASN A CA 1
ATOM 582 C C . ASN A 1 70 ? 12.945 9.487 -4.941 1.00 82.38 70 ASN A C 1
ATOM 584 O O . ASN A 1 70 ? 12.718 10.577 -4.422 1.00 82.38 70 ASN A O 1
ATOM 588 N N . SER A 1 71 ? 11.961 8.681 -5.348 1.00 84.06 71 SER A N 1
ATOM 589 C CA . SER A 1 71 ? 10.549 9.027 -5.179 1.00 84.06 71 SER A CA 1
ATOM 590 C C . SER A 1 71 ? 10.163 8.996 -3.701 1.00 84.06 71 SER A C 1
ATOM 592 O O . SER A 1 71 ? 10.494 8.042 -2.990 1.00 84.06 71 SER A O 1
ATOM 594 N N . ALA A 1 72 ? 9.463 10.024 -3.230 1.00 85.00 72 ALA A N 1
ATOM 595 C CA . ALA A 1 72 ? 8.870 10.018 -1.899 1.00 85.00 72 ALA A CA 1
ATOM 596 C C . ALA A 1 72 ? 7.640 9.097 -1.866 1.00 85.00 72 ALA A C 1
ATOM 598 O O . ALA A 1 72 ? 6.967 8.900 -2.880 1.00 85.00 72 ALA A O 1
ATOM 599 N N . ALA A 1 73 ? 7.329 8.546 -0.693 1.00 87.88 73 ALA A N 1
ATOM 600 C CA . ALA A 1 73 ? 6.094 7.796 -0.516 1.00 87.88 73 ALA A CA 1
ATOM 601 C C . ALA A 1 73 ? 4.884 8.747 -0.542 1.00 87.88 73 ALA A C 1
ATOM 603 O O . ALA A 1 73 ? 4.862 9.752 0.170 1.00 87.88 73 ALA A O 1
ATOM 604 N N . GLU A 1 74 ? 3.870 8.412 -1.335 1.00 90.50 74 GLU A N 1
ATOM 605 C CA . GLU A 1 74 ? 2.599 9.138 -1.415 1.00 90.50 74 GLU A CA 1
ATOM 606 C C . GLU A 1 74 ? 1.537 8.489 -0.512 1.00 90.50 74 GLU A C 1
ATOM 608 O O . GLU A 1 74 ? 1.609 7.301 -0.193 1.00 90.50 74 GLU A O 1
ATOM 613 N N . ILE A 1 75 ? 0.531 9.260 -0.098 1.00 91.88 75 ILE A N 1
ATOM 614 C CA . ILE A 1 75 ? -0.619 8.752 0.659 1.00 91.88 75 ILE A CA 1
ATOM 615 C C . ILE A 1 75 ? -1.743 8.461 -0.333 1.00 91.88 75 ILE A C 1
ATOM 617 O O . ILE A 1 75 ? -2.242 9.376 -0.982 1.00 91.88 75 ILE A O 1
ATOM 621 N N . LEU A 1 76 ? -2.159 7.199 -0.425 1.00 92.88 76 LEU A N 1
ATOM 622 C CA . LEU A 1 76 ? -3.316 6.795 -1.229 1.00 92.88 76 LEU A CA 1
ATOM 623 C C . LEU A 1 76 ? -4.630 6.897 -0.446 1.00 92.88 76 LEU A C 1
ATOM 625 O O . LEU A 1 76 ? -5.689 7.111 -1.029 1.00 92.88 76 LEU A O 1
ATOM 629 N N . TYR A 1 77 ? -4.574 6.701 0.873 1.00 94.25 77 TYR A N 1
ATOM 630 C CA . TYR A 1 77 ? -5.739 6.752 1.753 1.00 94.25 77 TYR A CA 1
ATOM 631 C C . TYR A 1 77 ? -5.345 7.112 3.186 1.00 94.25 77 TYR A C 1
ATOM 633 O O . TYR A 1 77 ? -4.319 6.646 3.688 1.00 94.25 77 TYR A O 1
ATOM 641 N N . GLY A 1 78 ? -6.213 7.873 3.857 1.00 91.38 78 GLY A N 1
ATOM 642 C CA . GLY A 1 78 ? -6.034 8.308 5.239 1.00 91.38 78 GLY A CA 1
ATOM 643 C C . GLY A 1 78 ? -5.083 9.495 5.360 1.00 91.38 78 GLY A C 1
ATOM 644 O O . GLY A 1 78 ? -4.895 10.258 4.417 1.00 91.38 78 GLY A O 1
ATOM 645 N N . GLU A 1 79 ? -4.474 9.641 6.533 1.00 82.12 79 GLU A N 1
ATOM 646 C CA . GLU A 1 79 ? -3.529 10.719 6.828 1.00 82.12 79 GLU A CA 1
ATOM 647 C C . GLU A 1 79 ? -2.170 10.156 7.246 1.00 82.12 79 GLU A C 1
ATOM 649 O O . GLU A 1 79 ? -2.067 9.104 7.887 1.00 82.12 79 GLU A O 1
ATOM 654 N N . ALA A 1 80 ? -1.109 10.891 6.923 1.00 66.56 80 ALA A N 1
ATOM 655 C CA . ALA A 1 80 ? 0.219 10.632 7.448 1.00 66.56 80 ALA A CA 1
ATOM 656 C C . ALA A 1 80 ? 0.378 11.299 8.815 1.00 66.56 80 ALA A C 1
ATOM 658 O O . ALA A 1 80 ? 0.543 12.515 8.910 1.00 66.56 80 ALA A O 1
ATOM 659 N N . ARG A 1 81 ? 0.444 10.508 9.889 1.00 65.81 81 ARG A N 1
ATOM 660 C CA . ARG A 1 81 ? 1.029 11.017 11.135 1.00 65.81 81 ARG A CA 1
ATOM 661 C C . ARG A 1 81 ? 2.551 10.986 11.007 1.00 65.81 81 ARG A C 1
ATOM 663 O O . ARG A 1 81 ? 3.143 9.908 10.971 1.00 65.81 81 ARG A O 1
ATOM 670 N N . ARG A 1 82 ? 3.184 12.163 10.946 1.00 57.88 82 ARG A N 1
ATOM 671 C CA . ARG A 1 82 ? 4.646 12.338 10.783 1.00 57.88 82 ARG A CA 1
ATOM 672 C C . ARG A 1 82 ? 5.479 11.442 11.709 1.00 57.88 82 ARG A C 1
ATOM 674 O O . ARG A 1 82 ? 6.458 10.851 11.267 1.00 57.88 82 ARG A O 1
ATOM 681 N N . GLU A 1 83 ? 5.058 11.274 12.961 1.00 58.03 83 GLU A N 1
ATOM 682 C CA . GLU A 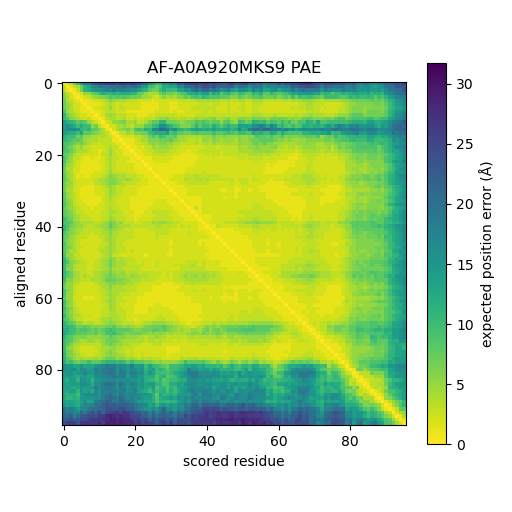1 83 ? 5.755 10.439 13.953 1.00 58.03 83 GLU A CA 1
ATOM 683 C C . GLU A 1 83 ? 5.769 8.940 13.596 1.00 58.03 83 GLU A C 1
ATOM 685 O O . GLU A 1 83 ? 6.751 8.244 13.864 1.00 58.03 83 GLU A O 1
ATOM 690 N N . LEU A 1 84 ? 4.694 8.444 12.971 1.00 59.59 84 LEU A N 1
ATOM 691 C CA . LEU A 1 84 ? 4.555 7.056 12.517 1.00 59.59 84 LEU A CA 1
ATOM 692 C C . LEU A 1 84 ? 5.425 6.781 11.286 1.00 59.59 84 LEU A C 1
ATOM 694 O O . LEU A 1 84 ? 6.025 5.709 11.198 1.00 59.59 84 LEU A O 1
ATOM 698 N N . LEU A 1 85 ? 5.528 7.756 10.377 1.00 61.59 85 LEU A N 1
ATOM 6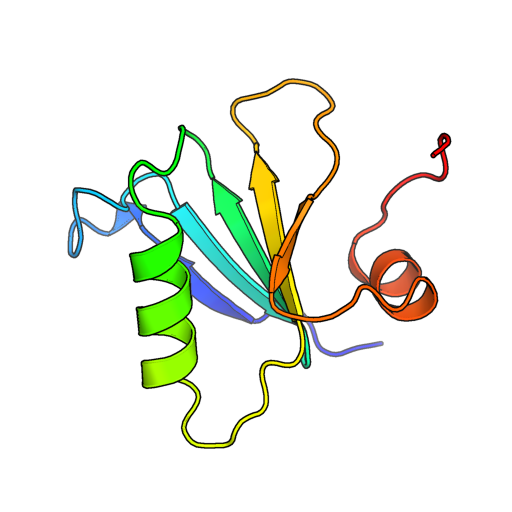99 C CA . LEU A 1 85 ? 6.370 7.651 9.184 1.00 61.59 85 LEU A CA 1
ATOM 700 C C . LEU A 1 85 ? 7.860 7.615 9.544 1.00 61.59 85 LEU A C 1
ATOM 702 O O . LEU A 1 85 ? 8.608 6.783 9.030 1.00 61.59 85 LEU A O 1
ATOM 706 N N . TRP A 1 86 ? 8.271 8.486 10.468 1.00 59.81 86 TRP A N 1
ATOM 707 C CA . TRP A 1 86 ? 9.662 8.631 10.893 1.00 59.81 86 TRP A CA 1
ATOM 708 C C . TRP A 1 86 ? 10.202 7.378 11.588 1.00 59.81 86 TRP A C 1
ATOM 710 O O . TRP A 1 86 ? 11.238 6.844 11.198 1.00 59.81 86 TRP A O 1
ATOM 720 N N . LYS A 1 87 ? 9.478 6.857 12.590 1.00 57.12 87 LYS A N 1
ATOM 721 C CA . LYS A 1 87 ? 9.963 5.730 13.407 1.00 57.12 87 LYS A CA 1
ATOM 722 C C . LYS A 1 87 ? 10.042 4.397 12.667 1.00 57.12 87 LYS A C 1
ATOM 724 O O . LYS A 1 87 ? 10.746 3.509 13.135 1.00 57.12 87 LYS A O 1
ATOM 729 N N . ARG A 1 88 ? 9.283 4.214 11.584 1.00 59.12 88 ARG A N 1
ATOM 730 C CA . ARG A 1 88 ? 9.086 2.887 10.972 1.00 59.12 88 ARG A CA 1
ATOM 731 C C . ARG A 1 88 ? 9.633 2.739 9.565 1.00 59.12 88 ARG A C 1
ATOM 733 O O . ARG A 1 88 ? 9.849 1.611 9.143 1.00 59.12 88 ARG A O 1
ATOM 740 N N . MET A 1 89 ? 9.853 3.840 8.848 1.00 60.34 89 MET A N 1
ATOM 741 C CA . MET A 1 89 ? 10.211 3.778 7.426 1.00 60.34 89 MET A CA 1
ATOM 742 C C . MET A 1 89 ? 11.556 4.417 7.088 1.00 60.34 89 MET A C 1
ATOM 744 O O . MET A 1 89 ? 11.940 4.407 5.923 1.00 60.34 89 MET A O 1
ATOM 748 N N . GLY A 1 90 ? 12.275 4.974 8.072 1.00 53.84 90 GLY A N 1
ATOM 749 C CA . GLY A 1 90 ? 13.612 5.540 7.853 1.00 53.84 90 GLY A CA 1
ATOM 750 C C . GLY A 1 90 ? 13.651 6.645 6.790 1.00 53.84 90 GLY A C 1
ATOM 751 O O . GLY A 1 90 ? 14.688 6.851 6.162 1.00 53.84 90 GLY A O 1
ATOM 752 N N . LEU A 1 91 ? 12.522 7.325 6.548 1.00 56.81 91 LEU A N 1
ATOM 753 C CA . LEU A 1 91 ? 12.426 8.404 5.568 1.00 56.81 91 LEU A CA 1
ATOM 754 C C . LEU A 1 91 ? 13.304 9.565 6.037 1.00 56.81 91 LEU A C 1
ATOM 756 O O . LEU A 1 91 ? 12.970 10.258 6.995 1.00 56.81 91 LEU A O 1
ATOM 760 N N . ASN A 1 92 ? 14.446 9.743 5.372 1.00 47.25 92 ASN A N 1
ATOM 761 C CA . ASN A 1 92 ? 15.390 10.813 5.663 1.00 47.25 92 ASN A CA 1
ATOM 762 C C . ASN A 1 92 ? 14.704 12.166 5.439 1.00 47.25 92 ASN A C 1
ATOM 764 O O . ASN A 1 92 ? 14.111 12.404 4.387 1.00 47.25 92 ASN A O 1
ATOM 768 N N . SER A 1 93 ? 14.783 13.049 6.431 1.00 42.69 93 SER A N 1
ATOM 769 C CA . SER A 1 93 ? 14.218 14.394 6.385 1.00 42.69 93 SER A CA 1
ATOM 770 C C . SER A 1 93 ? 14.935 15.236 5.327 1.00 42.69 93 SER A C 1
ATOM 772 O O . SER A 1 93 ? 15.909 15.929 5.621 1.00 42.69 93 SER A O 1
ATOM 774 N N . ARG A 1 94 ? 14.480 15.183 4.079 1.00 38.44 94 ARG A N 1
ATOM 775 C CA . ARG A 1 94 ? 14.767 16.220 3.089 1.00 38.44 94 ARG A CA 1
ATOM 776 C C . ARG A 1 94 ? 13.453 16.673 2.470 1.00 38.44 94 ARG A C 1
ATOM 778 O O . ARG A 1 94 ? 12.984 16.082 1.512 1.00 38.44 94 ARG A O 1
ATOM 785 N N . SER A 1 95 ? 12.917 17.701 3.125 1.00 38.03 95 SER A N 1
ATOM 786 C CA . SER A 1 95 ? 12.094 18.791 2.593 1.00 38.03 95 SER A CA 1
ATOM 787 C C . SER A 1 95 ? 10.791 18.420 1.873 1.00 38.03 95 SER A C 1
ATOM 789 O O . SER A 1 95 ? 10.807 17.893 0.765 1.00 38.03 95 SER A O 1
ATOM 791 N N . PHE A 1 96 ? 9.671 18.774 2.513 1.00 40.25 96 PHE A N 1
ATOM 792 C CA . PHE A 1 96 ? 8.462 19.209 1.808 1.00 40.25 96 PHE A CA 1
ATOM 793 C C . PHE A 1 96 ? 8.667 20.635 1.294 1.00 40.25 96 PHE A C 1
ATOM 795 O O . PHE A 1 96 ? 9.433 21.372 1.962 1.00 40.25 96 PHE A O 1
#

Radius of gyration: 13.26 Å; Cα contacts (8 Å, |Δi|>4)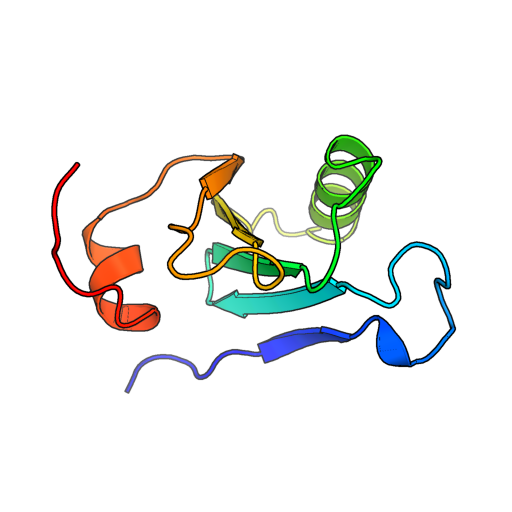: 141; chains: 1; bounding box: 28×35×33 Å

pLDDT: mean 82.58, std 16.0, range [38.03, 95.06]

Foldseek 3Di:
DADDKDWPDALCPVPCVLCNQWTWIDDWQEIEIEGLDDNPDLVVVVVVVVVPPPVNRHQWYWYDDNVDPPDDIDTPHHDDPVVSCVVHPVPPDDDD

Nearest PDB structures (foldseek):
  2b78-assembly1_A  TM=8.257E-01  e=1.052E-02  Streptococcus mutans
  3ldf-assembly1_A  TM=8.280E-01  e=1.357E-02  Streptococcus mutans UA159
  2as0-assembly1_B  TM=6.767E-01  e=2.569E-02 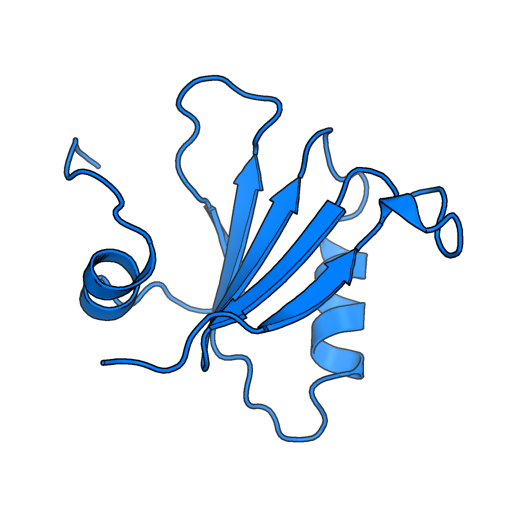 Pyrococcus horikoshii
  2ksm-assembly1_A  TM=4.842E-01  e=5.123E+00  Mycobacterium tuberculosis